Protein AF-A0A2G9YTS6-F1 (afdb_monomer)

Structure (mmCIF, N/CA/C/O backbone):
data_AF-A0A2G9YTS6-F1
#
_entry.id   AF-A0A2G9YTS6-F1
#
loop_
_atom_site.group_PDB
_atom_site.id
_atom_site.type_symbol
_atom_site.label_atom_id
_atom_site.label_alt_id
_atom_site.label_comp_id
_atom_site.label_asym_id
_atom_site.label_entity_id
_atom_site.label_seq_id
_atom_site.pdbx_PDB_ins_code
_atom_site.Cartn_x
_atom_site.Cartn_y
_atom_site.Cartn_z
_atom_site.occupancy
_atom_site.B_iso_or_equiv
_atom_site.auth_seq_id
_atom_site.auth_comp_id
_atom_site.auth_asym_id
_atom_site.auth_atom_id
_atom_site.pdbx_PDB_model_num
ATOM 1 N N . MET A 1 1 ? -44.830 -5.828 40.067 1.00 41.16 1 MET A N 1
ATOM 2 C CA . MET A 1 1 ? -43.635 -5.132 39.542 1.00 41.16 1 MET A CA 1
ATOM 3 C C . MET A 1 1 ? -42.983 -6.050 38.523 1.00 41.16 1 MET A C 1
ATOM 5 O O . MET A 1 1 ? -42.529 -7.117 38.907 1.00 41.16 1 MET A O 1
ATOM 9 N N . CYS A 1 2 ? -43.012 -5.696 37.238 1.00 36.94 2 CYS A N 1
ATOM 10 C CA . CYS A 1 2 ? -42.370 -6.484 36.183 1.00 36.94 2 CYS A CA 1
ATOM 11 C C . CYS A 1 2 ? -40.980 -5.893 35.936 1.00 36.94 2 CYS A C 1
ATOM 13 O O . CYS A 1 2 ? -40.869 -4.733 35.546 1.00 36.94 2 CYS A O 1
ATOM 15 N N . ILE A 1 3 ? -39.929 -6.663 36.215 1.00 47.31 3 ILE A N 1
ATOM 16 C CA . ILE A 1 3 ? -38.549 -6.264 35.929 1.00 47.31 3 ILE A CA 1
ATOM 17 C C . ILE A 1 3 ? -38.301 -6.555 34.449 1.00 47.31 3 ILE A C 1
ATOM 19 O O . ILE A 1 3 ? -38.170 -7.711 34.053 1.00 47.31 3 ILE A O 1
ATOM 23 N N . SER A 1 4 ? -38.264 -5.513 33.622 1.00 43.25 4 SER A N 1
ATOM 24 C CA . SER A 1 4 ? -37.821 -5.639 32.233 1.00 43.25 4 SER A CA 1
ATOM 25 C C . SER A 1 4 ? -36.337 -6.028 32.198 1.00 43.25 4 SER A C 1
ATOM 27 O O . SER A 1 4 ? -35.531 -5.373 32.868 1.00 43.25 4 SER A O 1
ATOM 29 N N . PRO A 1 5 ? -35.926 -7.043 31.417 1.00 51.09 5 PRO A N 1
ATOM 30 C CA . PRO A 1 5 ? -34.516 -7.364 31.270 1.00 51.09 5 PRO A CA 1
ATOM 31 C C . PRO A 1 5 ? -33.816 -6.245 30.488 1.00 51.09 5 PRO A C 1
ATOM 33 O O . PRO A 1 5 ? -34.162 -5.946 29.343 1.00 51.09 5 PRO A O 1
ATOM 36 N N . LYS A 1 6 ? -32.811 -5.615 31.111 1.00 48.03 6 LYS A N 1
ATOM 37 C CA . LYS A 1 6 ? -31.868 -4.726 30.423 1.00 48.03 6 LYS A CA 1
ATOM 38 C C . LYS A 1 6 ? -31.154 -5.535 29.338 1.00 48.03 6 LYS A C 1
ATOM 40 O O . LYS A 1 6 ? -30.371 -6.428 29.652 1.00 48.03 6 LYS A O 1
ATOM 45 N N . LYS A 1 7 ? -31.388 -5.198 28.066 1.00 44.31 7 LYS A N 1
ATOM 46 C CA . LYS A 1 7 ? -30.501 -5.595 26.966 1.00 44.31 7 LYS A CA 1
ATOM 47 C C . LYS A 1 7 ? -29.119 -5.010 27.254 1.00 44.31 7 LYS A C 1
ATOM 49 O O . LYS A 1 7 ? -28.915 -3.808 27.116 1.00 44.31 7 LYS A O 1
ATOM 54 N N . VAL A 1 8 ? -28.183 -5.857 27.671 1.00 44.09 8 VAL A N 1
ATOM 55 C CA . VAL A 1 8 ? -26.759 -5.523 27.703 1.00 44.09 8 VAL A CA 1
ATOM 56 C C . VAL A 1 8 ? -26.307 -5.443 26.246 1.00 44.09 8 VAL A C 1
ATOM 58 O O . VAL A 1 8 ? -26.010 -6.457 25.619 1.00 44.09 8 VAL A O 1
ATOM 61 N N . GLN A 1 9 ? -26.341 -4.244 25.663 1.00 44.16 9 GLN A N 1
ATOM 62 C CA . GLN A 1 9 ? -25.655 -3.989 24.402 1.00 44.16 9 GLN A CA 1
ATOM 63 C C . GLN A 1 9 ? -24.157 -4.050 24.689 1.00 44.16 9 GLN A C 1
ATOM 65 O O . GLN A 1 9 ? -23.572 -3.117 25.229 1.00 44.16 9 GLN A O 1
ATOM 70 N N . ASN A 1 10 ? -23.545 -5.183 24.358 1.00 46.09 10 ASN A N 1
ATOM 71 C CA . ASN A 1 10 ? -22.100 -5.318 24.311 1.00 46.09 10 ASN A CA 1
ATOM 72 C C . ASN A 1 10 ? -21.597 -4.564 23.067 1.00 46.09 10 ASN A C 1
ATOM 74 O O . ASN A 1 10 ? -21.363 -5.155 22.014 1.00 46.09 10 ASN A O 1
ATOM 78 N N . THR A 1 11 ? -21.527 -3.234 23.142 1.00 56.59 11 THR A N 1
ATOM 79 C CA . THR A 1 11 ? -20.806 -2.415 22.161 1.00 56.59 11 THR A CA 1
ATOM 80 C C . THR A 1 11 ? -19.321 -2.631 22.389 1.00 56.59 11 THR A C 1
ATOM 82 O O . THR A 1 11 ? -18.671 -1.888 23.121 1.00 56.59 11 THR A O 1
ATOM 85 N N . GLN A 1 12 ? -18.794 -3.695 21.791 1.00 64.31 12 GLN A N 1
ATOM 86 C CA . GLN A 1 12 ? -17.358 -3.897 21.674 1.00 64.31 12 GLN A CA 1
ATOM 87 C C . GLN A 1 12 ? -16.786 -2.666 20.956 1.00 64.31 12 GLN A C 1
ATOM 89 O O . GLN A 1 12 ? -17.218 -2.341 19.846 1.00 64.31 12 GLN A O 1
ATOM 94 N N . ALA A 1 13 ? -15.914 -1.922 21.638 1.00 83.62 13 ALA A N 1
ATOM 95 C CA . ALA A 1 13 ? -15.383 -0.665 21.128 1.00 83.62 13 ALA A CA 1
ATOM 96 C C . ALA A 1 13 ? -14.610 -0.916 19.826 1.00 83.62 13 ALA A C 1
ATOM 98 O O . ALA A 1 13 ? -13.753 -1.797 19.773 1.00 83.62 13 ALA A O 1
ATOM 99 N N . GLN A 1 14 ? -14.933 -0.155 18.782 1.00 92.25 14 GLN A N 1
ATOM 100 C CA . GLN A 1 14 ? -14.189 -0.185 17.527 1.00 92.25 14 GLN A CA 1
ATOM 101 C C . GLN A 1 14 ? -12.819 0.471 17.715 1.00 92.25 14 GLN A C 1
ATOM 103 O O . GLN A 1 14 ? -12.659 1.379 18.535 1.00 92.25 14 GLN A O 1
ATOM 108 N N . ILE A 1 15 ? -11.836 0.045 16.929 1.00 95.00 15 ILE A N 1
ATOM 109 C CA . ILE A 1 15 ? -10.546 0.724 16.868 1.00 95.00 15 ILE A CA 1
ATOM 110 C C . ILE A 1 15 ? -10.714 2.092 16.200 1.00 95.00 15 ILE A C 1
ATOM 112 O O . ILE A 1 15 ? -11.506 2.267 15.270 1.00 95.00 15 ILE A O 1
ATOM 116 N N . THR A 1 16 ? -9.934 3.062 16.661 1.00 96.44 16 THR A N 1
ATOM 117 C CA . THR A 1 16 ? -9.887 4.403 16.075 1.00 96.44 16 THR A CA 1
ATOM 118 C C . THR A 1 16 ? -9.100 4.413 14.766 1.00 96.44 16 THR A C 1
ATOM 120 O O . THR A 1 16 ? -8.263 3.541 14.524 1.00 96.44 16 THR A O 1
ATOM 123 N N . GLU A 1 17 ? -9.287 5.465 13.967 1.00 95.50 17 GLU A N 1
ATOM 124 C CA . GLU A 1 17 ? -8.477 5.737 12.772 1.00 95.50 17 GLU A CA 1
ATOM 125 C C . GLU A 1 17 ? -6.974 5.719 13.090 1.00 95.50 17 GLU A C 1
ATOM 127 O O . GLU A 1 17 ? -6.193 5.013 12.457 1.00 95.50 17 GLU A O 1
ATOM 132 N N . SER A 1 18 ? -6.571 6.419 14.155 1.00 97.62 18 SER A N 1
ATOM 133 C CA . SER A 1 18 ? -5.177 6.478 14.606 1.00 97.62 18 SER A CA 1
ATOM 134 C C . SER A 1 18 ? -4.605 5.103 14.955 1.00 97.62 18 SER A C 1
ATOM 136 O O . SER A 1 18 ? -3.434 4.830 14.685 1.00 97.62 18 SER A O 1
ATOM 138 N N . LYS A 1 19 ? -5.424 4.209 15.524 1.00 97.62 19 LYS A N 1
ATOM 139 C CA . LYS A 1 19 ? -5.014 2.838 15.830 1.00 97.62 19 LYS A CA 1
ATOM 140 C C . LYS A 1 19 ? -4.865 2.007 14.556 1.00 97.62 19 LYS A C 1
ATOM 142 O O . LYS A 1 19 ? -3.881 1.277 14.455 1.00 97.62 19 LYS A O 1
ATOM 147 N N . ALA A 1 20 ? -5.776 2.146 13.593 1.00 96.19 20 ALA A N 1
ATOM 148 C CA . ALA A 1 20 ? -5.674 1.490 12.289 1.00 96.19 20 ALA A CA 1
ATOM 149 C C . ALA A 1 20 ? -4.413 1.939 11.529 1.00 96.19 20 ALA A C 1
ATOM 151 O O . ALA A 1 20 ? -3.640 1.103 11.066 1.00 96.19 20 ALA A O 1
ATOM 152 N N . ILE A 1 21 ? -4.131 3.246 11.501 1.00 97.75 21 ILE A N 1
ATOM 153 C CA . ILE A 1 21 ? -2.906 3.808 10.912 1.00 97.75 21 ILE A CA 1
ATOM 154 C C . ILE A 1 21 ? -1.657 3.241 11.600 1.00 97.75 21 ILE A C 1
ATOM 156 O O . ILE A 1 21 ? -0.702 2.853 10.930 1.00 97.75 21 ILE A O 1
ATOM 160 N N . ALA A 1 22 ? -1.648 3.157 12.934 1.00 98.12 22 ALA A N 1
ATOM 161 C CA . ALA A 1 22 ? -0.513 2.606 13.670 1.00 98.12 22 ALA A CA 1
ATOM 162 C C . ALA A 1 22 ? -0.266 1.121 13.348 1.00 98.12 22 ALA A C 1
ATOM 164 O O . ALA A 1 22 ? 0.887 0.712 13.210 1.00 98.12 22 ALA A O 1
ATOM 165 N N . ILE A 1 23 ? -1.334 0.327 13.198 1.00 97.62 23 ILE A N 1
ATOM 166 C CA . ILE A 1 23 ? -1.252 -1.075 12.763 1.00 97.62 23 ILE A CA 1
ATOM 167 C C . ILE A 1 23 ? -0.674 -1.149 11.345 1.00 97.62 23 ILE A C 1
ATOM 169 O O . ILE A 1 23 ? 0.297 -1.872 11.127 1.00 97.62 23 ILE A O 1
ATOM 173 N N . ALA A 1 24 ? -1.196 -0.351 10.408 1.00 96.25 24 ALA A N 1
ATOM 174 C CA . ALA A 1 24 ? -0.710 -0.305 9.030 1.00 96.25 24 ALA A CA 1
ATOM 175 C C . ALA A 1 24 ? 0.780 0.062 8.956 1.00 96.25 24 ALA A C 1
ATOM 177 O O . ALA A 1 24 ? 1.569 -0.651 8.337 1.00 96.25 24 ALA A O 1
ATOM 178 N N . LYS A 1 25 ? 1.201 1.112 9.669 1.00 97.25 25 LYS A N 1
ATOM 179 C CA . LYS A 1 25 ? 2.597 1.579 9.715 1.00 97.25 25 LYS A CA 1
ATOM 180 C C . LYS A 1 25 ? 3.571 0.552 10.305 1.00 97.25 25 LYS A C 1
ATOM 182 O O . LYS A 1 25 ? 4.772 0.614 10.042 1.00 97.25 25 LYS A O 1
ATOM 187 N N . ALA A 1 26 ? 3.085 -0.390 11.112 1.00 97.50 26 ALA A N 1
ATOM 188 C CA . ALA A 1 26 ? 3.915 -1.446 11.682 1.00 97.50 26 ALA A CA 1
ATOM 189 C C . ALA A 1 26 ? 4.238 -2.574 10.682 1.00 97.50 26 ALA A C 1
ATOM 191 O O . ALA A 1 26 ? 5.180 -3.334 10.930 1.00 97.50 26 ALA A O 1
ATOM 192 N N . THR A 1 27 ? 3.507 -2.667 9.568 1.00 96.19 27 THR A N 1
ATOM 193 C CA . THR A 1 27 ? 3.686 -3.717 8.554 1.00 96.19 27 THR A CA 1
ATOM 194 C C . THR A 1 27 ? 4.941 -3.527 7.708 1.00 96.19 27 THR A C 1
ATOM 196 O O . THR A 1 27 ? 5.469 -2.421 7.589 1.00 96.19 27 THR A O 1
ATOM 199 N N . GLU A 1 28 ? 5.452 -4.623 7.146 1.00 95.44 28 GLU A N 1
ATOM 200 C CA . GLU A 1 28 ? 6.635 -4.586 6.285 1.00 95.44 28 GLU A CA 1
ATOM 201 C C . GLU A 1 28 ? 6.334 -3.863 4.969 1.00 95.44 28 GLU A C 1
ATOM 203 O O . GLU A 1 28 ? 7.123 -3.029 4.542 1.00 95.44 28 GLU A O 1
ATOM 208 N N . GLU A 1 29 ? 5.163 -4.106 4.379 1.00 92.38 29 GLU A N 1
ATOM 209 C CA . GLU A 1 29 ? 4.740 -3.515 3.110 1.00 92.38 29 GLU A CA 1
ATOM 210 C C . GLU A 1 29 ? 4.761 -1.983 3.171 1.00 92.38 29 GLU A C 1
ATOM 212 O O . GLU A 1 29 ? 5.358 -1.329 2.317 1.00 92.38 29 GLU A O 1
ATOM 217 N N . VAL A 1 30 ? 4.190 -1.402 4.232 1.00 94.94 30 VAL A N 1
ATOM 218 C CA . VAL A 1 30 ? 4.200 0.054 4.434 1.00 94.94 30 VAL A CA 1
ATOM 219 C C . VAL A 1 30 ? 5.608 0.566 4.719 1.00 94.94 30 VAL A C 1
ATOM 221 O O . VAL A 1 30 ? 5.989 1.617 4.211 1.00 94.94 30 VAL A O 1
ATOM 224 N N . LYS A 1 31 ? 6.402 -0.156 5.516 1.00 96.19 31 LYS A N 1
ATOM 225 C CA . LYS A 1 31 ? 7.776 0.259 5.827 1.00 96.19 31 LYS A CA 1
ATOM 226 C C . LYS A 1 31 ? 8.652 0.301 4.580 1.00 96.19 31 LYS A C 1
ATOM 228 O O . LYS A 1 31 ? 9.362 1.283 4.401 1.00 96.19 31 LYS A O 1
ATOM 233 N N . GLU A 1 32 ? 8.609 -0.727 3.736 1.00 94.88 32 GLU A N 1
ATOM 234 C CA . GLU A 1 32 ? 9.380 -0.759 2.489 1.00 94.88 32 GLU A CA 1
ATOM 235 C C . GLU A 1 32 ? 8.878 0.300 1.503 1.00 94.88 32 GLU A C 1
ATOM 237 O O . GLU A 1 32 ? 9.678 1.036 0.929 1.00 94.88 32 GLU A O 1
ATOM 242 N N . PHE A 1 33 ? 7.561 0.474 1.383 1.00 93.62 33 PHE A N 1
ATOM 243 C CA . PHE A 1 33 ? 6.990 1.497 0.512 1.00 93.62 33 PHE A CA 1
ATOM 244 C C . PHE A 1 33 ? 7.386 2.918 0.918 1.00 93.62 33 PHE A C 1
ATOM 246 O O . PHE A 1 33 ? 7.767 3.716 0.067 1.00 93.62 33 PHE A O 1
ATOM 253 N N . LEU A 1 34 ? 7.376 3.233 2.215 1.00 95.19 34 LEU A N 1
ATOM 254 C CA . LEU A 1 34 ? 7.792 4.545 2.718 1.00 95.19 34 LEU A CA 1
ATOM 255 C C . LEU A 1 34 ? 9.301 4.801 2.584 1.00 95.19 34 LEU A C 1
ATOM 257 O O . LEU A 1 34 ? 9.720 5.954 2.640 1.00 95.19 34 LEU A O 1
ATOM 261 N N . LYS A 1 35 ? 10.134 3.769 2.381 1.00 94.81 35 LYS A N 1
ATOM 262 C CA . LYS A 1 35 ? 11.536 3.981 1.979 1.00 94.81 35 LYS A CA 1
ATOM 263 C C . LYS A 1 35 ? 11.632 4.470 0.534 1.00 94.81 35 LYS A C 1
ATOM 265 O O . LYS A 1 35 ? 12.496 5.289 0.240 1.00 94.81 35 LYS A O 1
ATOM 270 N N . LEU A 1 36 ? 10.766 3.965 -0.350 1.00 91.75 36 LEU A N 1
ATOM 271 C CA . LEU A 1 36 ? 10.696 4.375 -1.757 1.00 91.75 36 LEU A CA 1
ATOM 272 C C . LEU A 1 36 ? 10.025 5.747 -1.917 1.0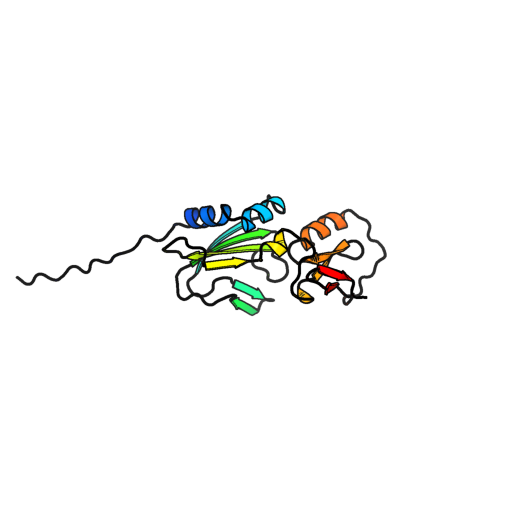0 91.75 36 LEU A C 1
ATOM 274 O O . LEU A 1 36 ? 10.470 6.563 -2.720 1.00 91.75 36 LEU A O 1
ATOM 278 N N . TYR A 1 37 ? 8.983 6.002 -1.123 1.00 92.25 37 TYR A N 1
ATOM 279 C CA . TYR A 1 37 ? 8.165 7.214 -1.144 1.00 92.25 37 TYR A CA 1
ATOM 280 C C . TYR A 1 37 ? 8.052 7.811 0.265 1.00 92.25 37 TYR A C 1
ATOM 282 O O . TYR A 1 37 ? 7.018 7.662 0.923 1.00 92.25 37 TYR A O 1
ATOM 290 N N . PRO A 1 38 ? 9.102 8.487 0.764 1.00 94.12 38 PRO A N 1
ATOM 291 C CA . PRO A 1 38 ? 9.093 9.066 2.110 1.00 94.12 38 PRO A CA 1
ATOM 292 C C . PRO A 1 38 ? 8.069 10.197 2.278 1.00 94.12 38 PRO A C 1
ATOM 294 O O . PRO A 1 38 ? 7.686 10.520 3.399 1.00 94.12 38 PRO A O 1
ATOM 297 N N . ASP A 1 39 ? 7.617 10.781 1.170 1.00 91.50 39 ASP A N 1
ATOM 298 C CA . ASP A 1 39 ? 6.617 11.841 1.087 1.00 91.50 39 ASP A CA 1
ATOM 299 C C . ASP A 1 39 ? 5.282 11.332 0.504 1.00 91.50 39 ASP A C 1
ATOM 301 O O . ASP A 1 39 ? 4.566 12.072 -0.174 1.00 91.50 39 ASP A O 1
ATOM 305 N N . ALA A 1 40 ? 4.973 10.048 0.717 1.00 91.56 40 ALA A N 1
ATOM 306 C CA . ALA A 1 40 ? 3.671 9.480 0.392 1.00 91.56 40 ALA A CA 1
ATOM 307 C C . ALA A 1 40 ? 2.564 10.098 1.259 1.00 91.56 40 ALA A C 1
ATOM 309 O O . ALA A 1 40 ? 2.707 10.247 2.476 1.00 91.56 40 ALA A O 1
ATOM 310 N N . ASP A 1 41 ? 1.431 10.380 0.628 1.00 91.06 41 ASP A N 1
ATOM 311 C CA . ASP A 1 41 ? 0.211 10.803 1.296 1.00 91.06 41 ASP A CA 1
ATOM 312 C C . ASP A 1 41 ? -0.441 9.619 2.021 1.00 91.06 41 ASP A C 1
ATOM 314 O O . ASP A 1 41 ? -0.305 8.458 1.619 1.00 91.06 41 ASP A O 1
ATOM 318 N N . LEU A 1 42 ? -1.174 9.918 3.094 1.00 92.56 42 LEU A N 1
ATOM 319 C CA . LEU A 1 42 ? -1.898 8.945 3.905 1.00 92.56 42 LEU A CA 1
ATOM 320 C C . LEU A 1 42 ? -3.393 9.248 3.864 1.00 92.56 42 LEU A C 1
ATOM 322 O O . LEU A 1 42 ? -3.820 10.341 4.225 1.00 92.56 42 LEU A O 1
ATOM 326 N N . THR A 1 43 ? -4.183 8.237 3.520 1.00 89.62 43 THR A N 1
ATOM 327 C CA . THR A 1 43 ? -5.642 8.266 3.629 1.00 89.62 43 THR A CA 1
ATOM 328 C C . THR A 1 43 ? -6.116 7.086 4.475 1.00 89.62 43 THR A C 1
ATOM 330 O O . THR A 1 43 ? -5.659 5.959 4.277 1.00 89.62 43 THR A O 1
ATOM 333 N N . ALA A 1 44 ? -7.051 7.320 5.398 1.00 90.56 44 ALA A N 1
ATOM 334 C CA . ALA A 1 44 ? -7.710 6.272 6.171 1.00 90.56 44 ALA A CA 1
ATOM 335 C C . ALA A 1 44 ? -9.223 6.519 6.236 1.00 90.56 44 ALA A C 1
ATOM 337 O O . ALA A 1 44 ? -9.661 7.637 6.491 1.00 90.56 44 ALA A O 1
ATOM 338 N N . PHE A 1 45 ? -10.033 5.489 5.993 1.00 87.75 45 PHE A N 1
ATOM 339 C CA . PHE A 1 45 ? -11.496 5.583 6.068 1.00 87.75 45 PHE A CA 1
ATOM 340 C C . PHE A 1 45 ? -12.121 4.229 6.406 1.00 87.75 45 PHE A C 1
ATOM 342 O O . PHE A 1 45 ? -11.502 3.184 6.209 1.00 87.75 45 PHE A O 1
ATOM 349 N N . GLN A 1 46 ? -13.354 4.237 6.909 1.00 87.62 46 GLN A N 1
ATOM 350 C CA . GLN A 1 46 ? -14.117 3.014 7.148 1.00 87.62 46 GLN A CA 1
ATOM 351 C C . GLN A 1 46 ? -15.033 2.692 5.971 1.00 87.62 46 GLN A C 1
ATOM 353 O O . GLN A 1 46 ? -15.651 3.576 5.381 1.00 87.62 46 GLN A O 1
ATOM 358 N N . THR A 1 47 ? -15.173 1.408 5.677 1.00 83.75 47 THR A N 1
ATOM 359 C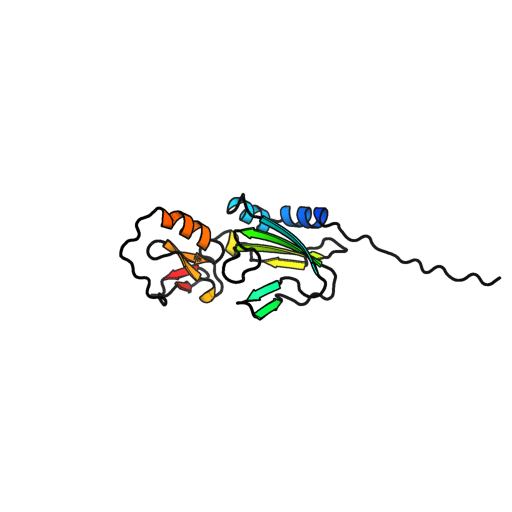 CA . THR A 1 47 ? -16.134 0.875 4.712 1.00 83.75 47 THR A CA 1
ATOM 360 C C . THR A 1 47 ? -16.644 -0.471 5.204 1.00 83.75 47 THR A C 1
ATOM 362 O O . THR A 1 47 ? -15.974 -1.156 5.972 1.00 83.75 47 THR A O 1
ATOM 365 N N . GLY A 1 48 ? -17.860 -0.830 4.810 1.00 78.31 48 GLY A N 1
ATOM 366 C CA . GLY A 1 48 ? -18.459 -2.123 5.136 1.00 78.31 48 GLY A CA 1
ATOM 367 C C . GLY A 1 48 ? -18.834 -2.931 3.906 1.00 78.31 48 GLY A C 1
ATOM 368 O O . GLY A 1 48 ? -19.684 -3.800 4.038 1.00 78.31 48 GLY A O 1
ATOM 369 N N . TRP A 1 49 ? -18.313 -2.564 2.728 1.00 72.50 49 TRP A N 1
ATOM 370 C CA . TRP A 1 49 ? -18.745 -3.129 1.446 1.00 72.50 49 TRP A CA 1
ATOM 371 C C . TRP A 1 49 ? -17.583 -3.754 0.667 1.00 72.50 49 TRP A C 1
ATOM 373 O O . TRP A 1 49 ? -17.725 -4.863 0.166 1.00 72.50 49 TRP A O 1
ATOM 383 N N . CYS A 1 50 ? -16.420 -3.095 0.593 1.00 67.50 50 CYS A N 1
ATOM 384 C CA . CYS A 1 50 ? -15.267 -3.606 -0.156 1.00 67.50 50 CYS A CA 1
ATOM 385 C C . CYS A 1 50 ? -13.940 -3.292 0.529 1.00 67.50 50 CYS A C 1
ATOM 387 O O . CYS A 1 50 ? -13.766 -2.204 1.072 1.00 67.50 50 CYS A O 1
ATOM 389 N N . ASP A 1 51 ? -12.999 -4.228 0.459 1.00 57.28 51 ASP A N 1
ATOM 390 C CA . ASP A 1 51 ? -11.687 -4.150 1.114 1.00 57.28 51 ASP A CA 1
ATOM 391 C C . ASP A 1 51 ? -10.745 -3.149 0.469 1.00 57.28 51 ASP A C 1
ATOM 393 O O . ASP A 1 51 ? -9.928 -2.516 1.135 1.00 57.28 51 ASP A O 1
ATOM 397 N N . MET A 1 52 ? -10.892 -2.985 -0.836 1.00 61.31 52 MET A N 1
ATOM 398 C CA . MET A 1 52 ? -10.093 -2.115 -1.660 1.00 61.31 52 MET A CA 1
ATOM 399 C C . MET A 1 52 ? -10.941 -1.652 -2.828 1.00 61.31 52 MET A C 1
ATOM 401 O O . MET A 1 52 ? -11.378 -2.447 -3.658 1.00 61.31 52 MET A O 1
ATOM 405 N N . MET A 1 53 ? -11.150 -0.343 -2.905 1.00 57.62 53 MET A N 1
ATOM 406 C CA . MET A 1 53 ? -11.799 0.291 -4.042 1.00 57.62 53 MET A CA 1
ATOM 407 C C . MET A 1 53 ? -10.727 0.753 -5.037 1.00 57.62 53 MET A C 1
ATOM 409 O O . MET A 1 53 ? -9.817 1.512 -4.687 1.00 57.62 53 MET A O 1
ATOM 413 N N . TRP A 1 54 ? -10.831 0.290 -6.284 1.00 54.38 54 TRP A N 1
ATOM 414 C CA . TRP A 1 54 ? -10.042 0.771 -7.422 1.00 54.38 54 TRP A CA 1
ATOM 415 C C . TRP A 1 54 ? -10.978 1.423 -8.431 1.00 54.38 54 TRP A C 1
ATOM 417 O O . TRP A 1 54 ? -11.819 0.733 -9.000 1.00 54.38 54 TRP A O 1
ATOM 427 N N . GLN A 1 55 ? -10.856 2.726 -8.679 1.00 40.12 55 GLN A N 1
ATOM 428 C CA . GLN A 1 55 ? -11.731 3.415 -9.630 1.00 40.12 55 GLN A CA 1
ATOM 429 C C . GLN A 1 55 ? -11.195 3.291 -11.061 1.00 40.12 55 GLN A C 1
ATOM 431 O O . GLN A 1 55 ? -10.504 4.182 -11.517 1.00 40.12 55 GLN A O 1
ATOM 436 N N . VAL A 1 56 ? -11.492 2.238 -11.822 1.00 39.38 56 VAL A N 1
ATOM 437 C CA . VAL A 1 56 ? -11.007 2.112 -13.212 1.00 39.38 56 VAL A CA 1
ATOM 438 C C . VAL A 1 56 ? -11.739 3.093 -14.145 1.00 39.38 56 VAL A C 1
ATOM 440 O O . VAL A 1 56 ? -12.959 3.023 -14.291 1.00 39.38 56 VAL A O 1
ATOM 443 N N . ARG A 1 57 ? -10.976 4.010 -14.767 1.00 35.16 57 ARG A N 1
ATOM 444 C CA . ARG A 1 57 ? -11.363 4.991 -15.801 1.00 35.16 57 ARG A CA 1
ATOM 445 C C . ARG A 1 57 ? -12.807 5.493 -15.680 1.00 35.16 57 ARG A C 1
ATOM 447 O O . ARG A 1 57 ? -13.641 5.218 -16.534 1.00 35.16 57 ARG A O 1
ATOM 454 N N . GLY A 1 58 ? -13.074 6.244 -14.613 1.00 36.00 58 GLY A N 1
ATOM 455 C CA . GLY A 1 58 ? -14.263 7.091 -14.479 1.00 36.00 58 GLY A CA 1
ATOM 456 C C . GLY A 1 58 ? -15.610 6.385 -14.310 1.00 36.00 58 GLY A C 1
ATOM 457 O O . GLY A 1 58 ? -16.601 7.087 -14.141 1.00 36.00 58 GLY A O 1
ATOM 458 N N . VAL A 1 59 ? -15.686 5.047 -14.345 1.00 37.03 59 VAL A N 1
ATOM 459 C CA . VAL A 1 59 ? -16.997 4.367 -14.398 1.00 37.03 59 VAL A CA 1
ATOM 460 C C . VAL A 1 59 ? -17.113 3.131 -13.491 1.00 37.03 59 VAL A C 1
ATOM 462 O O . VAL A 1 59 ? -18.229 2.798 -13.106 1.00 37.03 59 VAL A O 1
ATOM 465 N N . TYR A 1 60 ? -16.021 2.487 -13.050 1.00 40.69 60 TYR A N 1
ATOM 466 C CA . TYR A 1 60 ? -16.137 1.262 -12.235 1.00 40.69 60 TYR A CA 1
ATOM 467 C C . TYR A 1 60 ? -15.232 1.242 -11.005 1.00 40.69 60 TYR A C 1
ATOM 469 O O . TYR A 1 60 ? -14.016 1.350 -11.125 1.00 40.69 60 TYR A O 1
ATOM 477 N N . VAL A 1 61 ? -15.822 1.021 -9.827 1.00 51.44 61 VAL A N 1
ATOM 478 C CA . VAL A 1 61 ? -15.087 0.593 -8.633 1.00 51.44 61 VAL A CA 1
ATOM 479 C C . VAL A 1 61 ? -14.928 -0.923 -8.711 1.00 51.44 61 VAL A C 1
ATOM 481 O O . VAL A 1 61 ? -15.910 -1.648 -8.582 1.00 51.44 61 VAL A O 1
ATOM 484 N N . LYS A 1 62 ? -13.707 -1.417 -8.933 1.00 53.91 62 LYS A N 1
ATOM 485 C CA . LYS A 1 62 ? -13.408 -2.833 -8.696 1.00 53.91 62 LYS A CA 1
ATOM 486 C C . LYS A 1 62 ? -13.155 -3.025 -7.209 1.00 53.91 62 LYS A C 1
ATOM 488 O O . LYS A 1 62 ? -12.261 -2.385 -6.655 1.00 53.91 62 LYS A O 1
ATOM 493 N N . CYS A 1 63 ? -13.947 -3.898 -6.603 1.00 60.25 63 CYS A N 1
ATOM 494 C CA . CYS A 1 63 ? -13.687 -4.420 -5.274 1.00 60.25 63 CYS A CA 1
ATOM 495 C C . CYS A 1 63 ? -12.680 -5.561 -5.392 1.00 60.25 63 CYS A C 1
ATOM 497 O O . CYS A 1 63 ? -12.873 -6.452 -6.219 1.00 60.25 63 CYS A O 1
ATOM 499 N N . GLY A 1 64 ? -11.597 -5.510 -4.612 1.00 60.53 64 GLY A N 1
ATOM 500 C CA . GLY A 1 64 ? -10.680 -6.648 -4.496 1.00 60.53 64 GLY A CA 1
ATOM 501 C C . GLY A 1 64 ? -11.402 -7.858 -3.902 1.00 60.53 64 GLY A C 1
ATOM 502 O O . GLY A 1 64 ? -11.356 -8.954 -4.454 1.00 60.53 64 GLY A O 1
ATOM 503 N N . GLN A 1 65 ? -12.153 -7.606 -2.834 1.00 63.62 65 GLN A N 1
ATOM 504 C CA . GLN A 1 65 ? -12.981 -8.544 -2.102 1.00 63.62 65 GLN A CA 1
ATOM 505 C C . GLN A 1 65 ? -14.176 -7.797 -1.489 1.00 63.62 65 GLN A C 1
ATOM 507 O O . GLN A 1 65 ? -14.042 -6.679 -0.979 1.00 63.62 65 GLN A O 1
ATOM 512 N N . GLU A 1 66 ? -15.358 -8.413 -1.527 1.00 67.75 66 GLU A N 1
ATOM 513 C CA . GLU A 1 66 ? -16.494 -7.941 -0.733 1.00 67.75 66 GLU A CA 1
ATOM 514 C C . GLU A 1 66 ? -16.200 -8.169 0.750 1.00 67.75 66 GLU A C 1
ATOM 516 O O . GLU A 1 66 ? -15.789 -9.262 1.149 1.00 67.75 66 GLU A O 1
ATOM 521 N N . ILE A 1 67 ? -16.413 -7.140 1.570 1.00 68.75 67 ILE A N 1
ATOM 522 C CA . ILE A 1 67 ? -16.335 -7.275 3.023 1.00 68.75 67 ILE A CA 1
ATOM 523 C C . ILE A 1 67 ? -17.745 -7.193 3.584 1.00 68.75 67 ILE A C 1
ATOM 525 O O . ILE A 1 67 ? -18.480 -6.256 3.305 1.00 68.75 67 ILE A O 1
ATOM 529 N N . ASP A 1 68 ? -18.090 -8.159 4.424 1.00 76.38 68 ASP A N 1
ATOM 530 C CA . ASP A 1 68 ? -19.332 -8.240 5.193 1.00 76.38 68 ASP A CA 1
ATOM 531 C C . ASP A 1 68 ? -19.232 -7.569 6.581 1.00 76.38 68 ASP A C 1
ATOM 533 O O . ASP A 1 68 ? -20.158 -7.619 7.396 1.00 76.38 68 ASP A O 1
ATOM 537 N N . LYS A 1 69 ? -18.089 -6.947 6.875 1.00 80.56 69 LYS A N 1
ATOM 538 C CA . LYS A 1 69 ? -17.707 -6.387 8.172 1.00 80.56 69 LYS A CA 1
ATOM 539 C C . LYS A 1 69 ? -17.223 -4.958 7.996 1.00 80.56 69 LYS A C 1
ATOM 541 O O . LYS A 1 69 ? -16.731 -4.566 6.946 1.00 80.56 69 LYS A O 1
ATOM 546 N N . LEU A 1 70 ? -17.367 -4.168 9.055 1.00 86.75 70 LEU A N 1
ATOM 547 C CA . LEU A 1 70 ? -16.817 -2.821 9.075 1.00 86.75 70 LEU A CA 1
ATOM 548 C C . LEU A 1 70 ? -15.289 -2.907 9.141 1.00 86.75 70 LEU A C 1
ATOM 550 O O . LEU A 1 70 ? -14.740 -3.499 10.071 1.00 86.75 70 LEU A O 1
ATOM 554 N N . THR A 1 71 ? -14.622 -2.276 8.186 1.00 87.31 71 THR A N 1
ATOM 555 C CA . THR A 1 71 ? -13.178 -2.356 7.986 1.00 87.31 71 THR A CA 1
ATOM 556 C C . THR A 1 71 ? -12.607 -0.966 7.773 1.00 87.31 71 THR A C 1
ATOM 558 O O . THR A 1 71 ? -13.166 -0.146 7.048 1.00 87.31 71 THR A O 1
ATOM 561 N N . TRP A 1 72 ? -11.474 -0.705 8.410 1.00 90.62 72 TRP A N 1
ATOM 562 C CA . TRP A 1 72 ? -10.608 0.417 8.097 1.00 90.62 72 TRP A CA 1
ATOM 563 C C . TRP A 1 72 ? -9.769 0.092 6.867 1.00 90.62 72 TRP A C 1
ATOM 565 O O . TRP A 1 72 ? -9.039 -0.895 6.857 1.00 90.62 72 TRP A O 1
ATOM 575 N N . VAL A 1 73 ? -9.835 0.950 5.858 1.00 87.62 73 VAL A N 1
ATOM 576 C CA . VAL A 1 73 ? -8.907 0.953 4.730 1.00 87.62 73 VAL A CA 1
ATOM 577 C C . VAL A 1 73 ? -7.867 2.022 5.002 1.00 87.62 73 VAL A C 1
ATOM 579 O O . VAL A 1 73 ? -8.212 3.194 5.143 1.00 87.62 73 VAL A O 1
ATOM 582 N N . VAL A 1 74 ? -6.600 1.621 5.084 1.00 90.56 74 VAL A N 1
ATOM 583 C CA . VAL A 1 74 ? -5.461 2.532 5.242 1.00 90.56 74 VAL A CA 1
ATOM 584 C C . VAL A 1 74 ? -4.611 2.464 3.984 1.00 90.56 74 VAL A C 1
ATOM 586 O O . VAL A 1 74 ? -4.140 1.391 3.615 1.00 90.56 74 VAL A O 1
ATOM 589 N N . SER A 1 75 ? -4.418 3.605 3.328 1.00 89.62 75 SER A N 1
ATOM 590 C CA . SER A 1 75 ? -3.687 3.723 2.069 1.00 89.62 75 SER A CA 1
ATOM 591 C C . SER A 1 75 ? -2.552 4.728 2.201 1.00 89.62 75 SER A C 1
ATOM 593 O O . SER A 1 75 ? -2.795 5.893 2.509 1.00 89.62 75 SER A O 1
ATOM 595 N N . TYR A 1 76 ? -1.337 4.291 1.888 1.00 91.25 76 TYR A N 1
ATOM 596 C CA . TYR A 1 76 ? -0.191 5.161 1.630 1.00 91.25 76 TYR A CA 1
ATOM 597 C C . TYR A 1 76 ? -0.006 5.259 0.124 1.00 91.25 76 TYR A C 1
ATOM 599 O O . TYR A 1 76 ? 0.054 4.219 -0.529 1.00 91.25 76 TYR A O 1
ATOM 607 N N . HIS A 1 77 ? 0.044 6.460 -0.446 1.00 87.12 77 HIS A N 1
ATOM 608 C CA . HIS A 1 77 ? 0.072 6.620 -1.900 1.00 87.12 77 HIS A CA 1
ATOM 609 C C . HIS A 1 77 ? 0.905 7.808 -2.374 1.00 87.12 77 HIS A C 1
ATOM 611 O O . HIS A 1 77 ? 1.096 8.785 -1.659 1.00 87.12 77 HIS A O 1
ATOM 617 N N 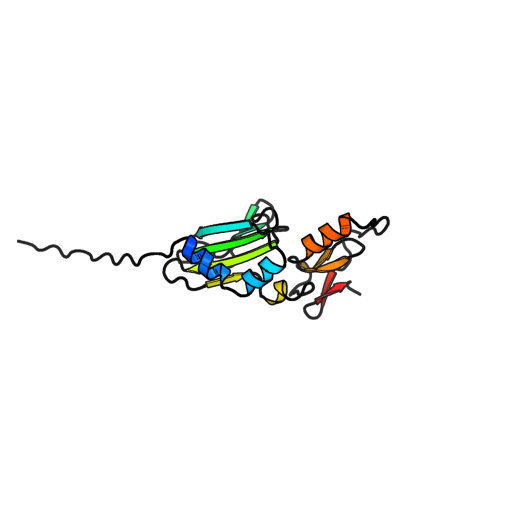. LYS A 1 78 ? 1.368 7.737 -3.624 1.00 83.62 78 LYS A N 1
ATOM 618 C CA . LYS A 1 78 ? 2.000 8.850 -4.332 1.00 83.62 78 LYS A CA 1
ATOM 619 C C . LYS A 1 78 ? 1.170 9.236 -5.557 1.00 83.62 78 LYS A C 1
ATOM 621 O O . LYS A 1 78 ? 0.780 8.368 -6.337 1.00 83.62 78 LYS A O 1
ATOM 626 N N . GLY A 1 79 ? 0.923 10.537 -5.731 1.00 72.81 79 GLY A N 1
ATOM 627 C CA . GLY A 1 79 ? 0.027 11.062 -6.769 1.00 72.81 79 GLY A CA 1
ATOM 628 C C . GLY A 1 79 ? -1.443 11.009 -6.343 1.00 72.81 79 GLY A C 1
ATOM 629 O O . GLY A 1 79 ? -1.744 10.804 -5.166 1.00 72.81 79 GLY A O 1
ATOM 630 N N . GLU A 1 80 ? -2.371 11.195 -7.287 1.00 59.19 80 GLU A N 1
ATOM 631 C CA . GLU A 1 80 ? -3.809 11.121 -6.998 1.00 59.19 80 GLU A CA 1
ATOM 632 C C . GLU A 1 80 ? -4.198 9.696 -6.576 1.00 59.19 80 GLU A C 1
ATOM 634 O O . GLU A 1 80 ? -4.502 8.857 -7.419 1.00 59.19 80 GLU A O 1
ATOM 639 N N . GLY A 1 81 ? -4.201 9.432 -5.263 1.00 48.72 81 GLY A N 1
ATOM 640 C CA . GLY A 1 81 ? -4.347 8.110 -4.629 1.00 48.72 81 GLY A CA 1
ATOM 641 C C . GLY A 1 81 ? -5.590 7.295 -5.002 1.00 48.72 81 GLY A C 1
ATOM 642 O O . GLY A 1 81 ? -5.676 6.110 -4.676 1.00 48.72 81 GLY A O 1
ATOM 643 N N . TRP A 1 82 ? -6.539 7.917 -5.701 1.00 50.62 82 TRP A N 1
ATOM 644 C CA . TRP A 1 82 ? -7.809 7.332 -6.124 1.00 50.62 82 TRP A CA 1
ATOM 645 C C . TRP A 1 82 ? -7.861 6.974 -7.613 1.00 50.62 82 TRP A C 1
ATOM 647 O O . TRP A 1 82 ? -8.774 6.256 -8.024 1.00 50.62 82 TRP A O 1
ATOM 657 N N . GLN A 1 83 ? -6.885 7.402 -8.424 1.00 47.25 83 GLN A N 1
ATOM 658 C CA . GLN A 1 83 ? -6.853 7.050 -9.839 1.00 47.25 83 GLN A CA 1
ATOM 659 C C . GLN A 1 83 ? -6.222 5.660 -10.076 1.00 47.25 83 GLN A C 1
ATOM 661 O O . GLN A 1 83 ? -5.140 5.353 -9.581 1.00 47.25 83 GLN A O 1
ATOM 666 N N . PRO A 1 84 ? -6.852 4.821 -10.909 1.00 44.25 84 PRO A N 1
ATOM 667 C CA . PRO A 1 84 ? -6.602 3.378 -11.035 1.00 44.25 84 PRO A CA 1
ATOM 668 C C . PRO A 1 84 ? -5.299 3.025 -11.742 1.00 44.25 84 PRO A C 1
ATOM 670 O O . PRO A 1 84 ? -4.829 1.902 -11.628 1.00 44.25 84 PRO A O 1
ATOM 673 N N . THR A 1 85 ? -4.769 3.943 -12.546 1.00 42.22 85 THR A N 1
ATOM 674 C CA . THR A 1 85 ? -3.661 3.664 -13.462 1.00 42.22 85 THR A CA 1
ATOM 675 C C . THR A 1 85 ? -2.362 4.324 -13.028 1.00 42.22 85 THR A C 1
ATOM 677 O O . THR A 1 85 ? -1.327 4.001 -13.593 1.00 42.22 85 THR A O 1
ATOM 680 N N . ASN A 1 86 ? -2.404 5.236 -12.048 1.00 44.03 86 ASN A N 1
ATOM 681 C CA . ASN A 1 86 ? -1.251 6.062 -11.675 1.00 44.03 86 ASN A CA 1
ATOM 682 C C . ASN A 1 86 ? -1.024 6.189 -10.159 1.00 44.03 86 ASN A C 1
ATOM 684 O O . ASN A 1 86 ? 0.036 6.670 -9.763 1.00 44.03 86 ASN A O 1
ATOM 688 N N . ALA A 1 87 ? -1.980 5.786 -9.312 1.00 57.62 87 ALA A N 1
ATOM 689 C CA . ALA A 1 87 ? -1.790 5.799 -7.866 1.00 57.62 87 ALA A CA 1
ATOM 690 C C . ALA A 1 87 ? -0.906 4.624 -7.444 1.00 57.62 87 ALA A C 1
ATOM 692 O O . ALA A 1 87 ? -1.382 3.511 -7.214 1.00 57.62 87 ALA A O 1
ATOM 693 N N . VAL A 1 88 ? 0.391 4.884 -7.330 1.00 75.38 88 VAL A N 1
ATOM 694 C CA . VAL A 1 88 ? 1.313 3.976 -6.655 1.00 75.38 88 VAL A CA 1
ATOM 695 C C . VAL A 1 88 ? 0.956 3.986 -5.179 1.00 75.38 88 VAL A C 1
ATOM 697 O O . VAL A 1 88 ? 1.066 5.026 -4.530 1.00 75.38 88 VAL A O 1
ATOM 700 N N . ALA A 1 89 ? 0.449 2.862 -4.672 1.00 83.25 89 ALA A N 1
ATOM 701 C CA . ALA A 1 89 ? -0.108 2.793 -3.330 1.00 83.25 89 ALA A CA 1
ATOM 702 C C . ALA A 1 89 ? 0.094 1.431 -2.662 1.00 83.25 89 ALA A C 1
ATOM 704 O O . ALA A 1 89 ? -0.046 0.390 -3.305 1.00 83.25 89 ALA A O 1
ATOM 705 N N . VAL A 1 90 ? 0.314 1.463 -1.347 1.00 88.75 90 VAL A N 1
ATOM 706 C CA . VAL A 1 90 ? 0.122 0.324 -0.442 1.00 88.75 90 VAL A CA 1
ATOM 707 C C . VAL A 1 90 ? -1.179 0.522 0.321 1.00 88.75 90 VAL A C 1
ATOM 709 O O . VAL A 1 90 ? -1.395 1.575 0.923 1.00 88.75 90 VAL A O 1
ATOM 712 N N . LYS A 1 91 ? -2.032 -0.501 0.320 1.00 87.44 91 LYS A N 1
ATOM 713 C CA . LYS A 1 91 ? -3.347 -0.509 0.961 1.00 87.44 91 LYS A CA 1
ATOM 714 C C . LYS A 1 91 ? -3.460 -1.683 1.923 1.00 87.44 91 LYS A C 1
ATOM 716 O O . LYS A 1 91 ? -3.026 -2.793 1.616 1.00 87.44 91 LYS A O 1
ATOM 721 N N . LEU A 1 92 ? -4.072 -1.434 3.075 1.00 88.00 92 LEU A N 1
ATOM 722 C CA . LEU A 1 92 ? -4.386 -2.452 4.070 1.00 88.00 92 LEU A CA 1
ATOM 723 C C . LEU A 1 92 ? -5.847 -2.348 4.487 1.00 88.00 92 LEU A C 1
ATOM 725 O O . LEU A 1 92 ? -6.315 -1.263 4.832 1.00 88.00 92 LEU A O 1
ATOM 729 N N . GLY A 1 93 ? -6.532 -3.489 4.492 1.00 87.94 93 GLY A N 1
ATOM 730 C CA . GLY A 1 93 ? -7.829 -3.666 5.133 1.00 87.94 93 GLY A CA 1
ATOM 731 C C . GLY A 1 93 ? -7.627 -4.174 6.558 1.00 87.94 93 GLY A C 1
ATOM 732 O O . GLY A 1 93 ? -6.944 -5.175 6.764 1.00 87.94 93 GLY A O 1
ATOM 733 N N . ILE A 1 94 ? -8.184 -3.471 7.540 1.00 89.25 94 ILE A N 1
ATOM 734 C CA . ILE A 1 94 ? -8.048 -3.759 8.970 1.00 89.25 94 ILE A CA 1
ATOM 735 C C . ILE A 1 94 ? -9.443 -3.837 9.596 1.00 89.25 94 ILE A C 1
ATOM 737 O O . ILE A 1 94 ? -10.192 -2.864 9.556 1.00 89.25 94 ILE A O 1
ATOM 741 N N . ASP A 1 95 ? -9.810 -4.971 10.188 1.00 90.06 95 ASP A N 1
ATOM 742 C CA . ASP A 1 95 ? -11.103 -5.151 10.853 1.00 90.06 95 ASP A CA 1
ATOM 743 C C . ASP A 1 95 ? -11.313 -4.069 11.927 1.00 90.06 95 ASP A C 1
ATOM 745 O O . ASP A 1 95 ? -10.479 -3.865 12.816 1.00 90.06 95 ASP A O 1
ATOM 749 N N . ALA A 1 96 ? -12.433 -3.345 11.842 1.00 90.56 96 ALA A N 1
ATOM 750 C CA . ALA A 1 96 ? -12.671 -2.187 12.696 1.00 90.56 96 ALA A CA 1
ATOM 751 C C . ALA A 1 96 ? -12.960 -2.554 14.157 1.00 90.56 96 ALA A C 1
ATOM 753 O O . ALA A 1 96 ? -12.936 -1.674 15.013 1.00 90.56 96 ALA A O 1
ATOM 754 N N . LYS A 1 97 ? -13.238 -3.822 14.471 1.00 92.06 97 LYS A N 1
ATOM 755 C CA . LYS A 1 97 ? -13.463 -4.297 15.841 1.00 92.06 9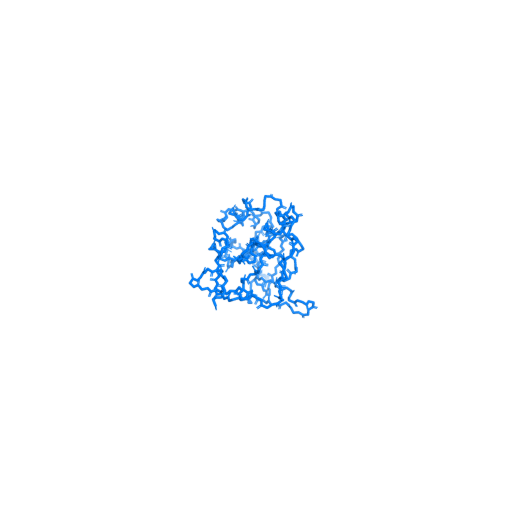7 LYS A CA 1
ATOM 756 C C . LYS A 1 97 ? -12.199 -4.896 16.443 1.00 92.06 97 LYS A C 1
ATOM 758 O O . LYS A 1 97 ? -11.899 -4.621 17.600 1.00 92.06 97 LYS A O 1
ATOM 763 N N . THR A 1 98 ? -11.482 -5.726 15.691 1.00 92.88 98 THR A N 1
ATOM 764 C CA . THR A 1 98 ? -10.361 -6.517 16.218 1.00 92.88 98 THR A CA 1
ATOM 765 C C . THR A 1 98 ? -9.001 -5.878 15.955 1.00 92.88 98 THR A C 1
ATOM 767 O O . THR A 1 98 ? -8.064 -6.116 16.715 1.00 92.88 98 THR A O 1
ATOM 770 N N . GLY A 1 99 ? -8.874 -5.056 14.910 1.00 91.62 99 GLY A N 1
ATOM 771 C CA . GLY A 1 99 ? -7.576 -4.585 14.425 1.00 91.62 99 GLY A CA 1
ATOM 772 C C . GLY A 1 99 ? -6.770 -5.637 13.668 1.00 91.62 99 GLY A C 1
ATOM 773 O O . GLY A 1 99 ? -5.593 -5.415 13.390 1.00 91.62 99 GLY A O 1
ATOM 774 N N . GLU A 1 100 ? -7.378 -6.773 13.334 1.00 91.38 100 GLU A N 1
ATOM 775 C CA . GLU A 1 100 ? -6.766 -7.789 12.485 1.00 91.38 100 GLU A CA 1
ATOM 776 C C . GLU A 1 100 ? -6.680 -7.297 11.037 1.00 91.38 100 GLU A C 1
ATOM 778 O O . GLU A 1 100 ? -7.615 -6.687 10.520 1.00 91.38 100 GLU A O 1
ATOM 783 N N . ILE A 1 101 ? -5.556 -7.558 10.372 1.00 88.19 101 ILE A N 1
ATOM 784 C CA . ILE A 1 101 ? -5.379 -7.219 8.959 1.00 88.19 101 ILE A CA 1
ATOM 785 C C . ILE A 1 101 ? -6.071 -8.297 8.123 1.00 88.19 101 ILE A C 1
ATOM 787 O O . ILE A 1 101 ? -5.641 -9.447 8.135 1.00 88.19 101 ILE A O 1
ATOM 791 N N . SER A 1 102 ? -7.112 -7.921 7.384 1.00 83.69 102 SER A N 1
ATOM 792 C CA . SER A 1 102 ? -7.885 -8.819 6.520 1.00 83.69 102 SER A CA 1
ATOM 793 C C . SER A 1 102 ? -7.431 -8.798 5.061 1.00 83.69 102 SER A C 1
ATOM 795 O O . SER A 1 102 ? -7.650 -9.772 4.348 1.00 83.69 102 SER A O 1
ATOM 797 N N . ALA A 1 103 ? -6.791 -7.713 4.616 1.00 83.81 103 ALA A N 1
ATOM 798 C CA . ALA A 1 103 ? -6.336 -7.557 3.237 1.00 83.81 103 ALA A CA 1
ATOM 799 C C . ALA A 1 103 ? -5.055 -6.723 3.155 1.00 83.81 103 ALA A C 1
ATOM 801 O O . ALA A 1 103 ? -4.838 -5.806 3.954 1.00 83.81 103 ALA A O 1
ATOM 802 N N . LYS A 1 104 ? -4.219 -7.026 2.159 1.00 85.06 104 LYS A N 1
ATOM 803 C CA . LYS A 1 104 ? -2.989 -6.294 1.849 1.00 85.06 104 LYS A CA 1
ATOM 804 C C . LYS A 1 104 ? -2.790 -6.196 0.345 1.00 85.06 104 LYS A C 1
ATOM 806 O O . LYS A 1 104 ? -2.989 -7.178 -0.368 1.00 85.06 104 LYS A O 1
ATOM 811 N N . TYR A 1 105 ? -2.336 -5.038 -0.115 1.00 84.00 105 TYR A N 1
ATOM 812 C CA . TYR A 1 105 ? -1.942 -4.831 -1.501 1.00 84.00 105 TYR A CA 1
ATOM 813 C C . TYR A 1 105 ? -0.855 -3.755 -1.628 1.00 84.00 105 TYR A C 1
ATOM 815 O O . TYR A 1 105 ? -0.921 -2.756 -0.911 1.00 84.00 105 TYR A O 1
ATOM 823 N N . PRO A 1 106 ? 0.069 -3.883 -2.593 1.00 83.81 106 PRO A N 1
ATOM 824 C CA . PRO A 1 106 ? 0.328 -5.095 -3.368 1.00 83.81 106 PRO A CA 1
ATOM 825 C C . PRO A 1 106 ? 1.043 -6.143 -2.507 1.00 83.81 106 PRO A C 1
ATOM 827 O O . PRO A 1 106 ? 1.240 -5.95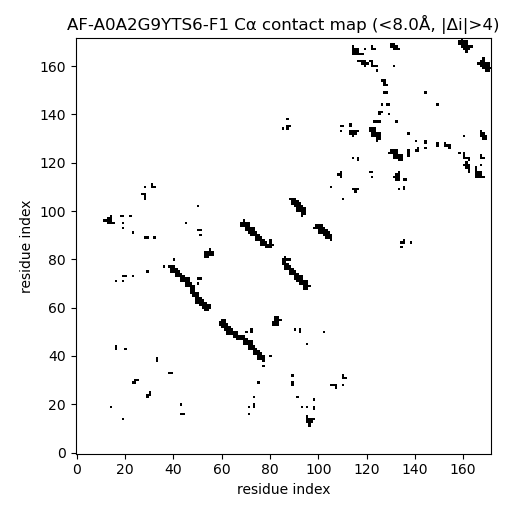3 -1.305 1.00 83.81 106 PRO A O 1
ATOM 830 N N . LYS A 1 107 ? 1.425 -7.269 -3.114 1.00 85.00 107 LYS A N 1
ATOM 831 C CA . LYS A 1 107 ? 2.293 -8.239 -2.441 1.00 85.00 107 LYS A CA 1
ATOM 832 C C . LYS A 1 107 ? 3.673 -7.618 -2.158 1.00 85.00 107 LYS A C 1
ATOM 834 O O . LYS A 1 107 ? 4.117 -6.777 -2.945 1.00 85.00 107 LYS A O 1
ATOM 839 N N . PRO A 1 108 ? 4.373 -8.026 -1.083 1.00 88.31 108 PRO A N 1
ATOM 840 C CA . PRO A 1 108 ? 5.700 -7.503 -0.754 1.00 88.31 108 PRO A CA 1
ATOM 841 C C . PRO A 1 108 ? 6.715 -7.587 -1.905 1.00 88.31 108 PRO A C 1
ATOM 84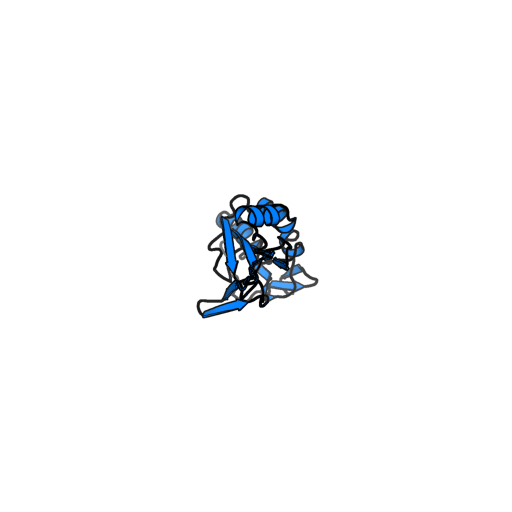3 O O . PRO A 1 108 ? 7.599 -6.741 -2.002 1.00 88.31 108 PRO A O 1
ATOM 846 N N . GLU A 1 109 ? 6.595 -8.583 -2.783 1.00 89.62 109 GLU A N 1
ATOM 847 C CA . GLU A 1 109 ? 7.462 -8.802 -3.941 1.00 89.62 109 GLU A CA 1
ATOM 848 C C . GLU A 1 109 ? 7.454 -7.609 -4.908 1.00 89.62 109 GLU A C 1
ATOM 850 O O . GLU A 1 109 ? 8.530 -7.183 -5.326 1.00 89.62 109 GLU A O 1
ATOM 855 N N . TYR A 1 110 ? 6.286 -7.000 -5.160 1.00 88.06 110 TYR A N 1
ATOM 856 C CA . TYR A 1 110 ? 6.156 -5.778 -5.974 1.00 88.06 110 TYR A CA 1
ATOM 857 C C . TYR A 1 110 ? 6.860 -4.566 -5.354 1.00 88.06 110 TYR A C 1
ATOM 859 O O . TYR A 1 110 ? 7.193 -3.618 -6.047 1.00 88.06 110 TYR A O 1
ATOM 867 N N . ILE A 1 111 ? 7.061 -4.554 -4.034 1.00 91.19 111 ILE A N 1
ATOM 868 C CA . ILE A 1 111 ? 7.685 -3.430 -3.316 1.00 91.19 111 ILE A CA 1
ATOM 869 C C . ILE A 1 111 ? 9.196 -3.648 -3.177 1.00 91.19 111 ILE A C 1
ATOM 871 O O . ILE A 1 111 ? 9.949 -2.701 -2.983 1.00 91.19 111 ILE A O 1
ATOM 875 N N . LYS A 1 112 ? 9.653 -4.903 -3.228 1.00 90.31 112 LYS A N 1
ATOM 876 C CA . LYS A 1 112 ? 11.064 -5.275 -3.045 1.00 90.31 112 LYS A CA 1
ATOM 877 C C . LYS A 1 112 ? 11.814 -5.416 -4.363 1.00 90.31 112 LYS A C 1
ATOM 879 O O . LYS A 1 112 ? 13.036 -5.273 -4.382 1.00 90.31 112 LYS A O 1
ATOM 884 N N . ASN A 1 113 ? 11.112 -5.734 -5.445 1.00 89.94 113 ASN A N 1
ATOM 885 C CA . ASN A 1 113 ? 11.709 -5.977 -6.744 1.00 89.94 113 ASN A CA 1
ATOM 886 C C . ASN A 1 113 ? 11.011 -5.140 -7.815 1.00 89.94 113 ASN A C 1
ATOM 888 O O . ASN A 1 113 ? 9.904 -5.465 -8.212 1.00 89.94 113 ASN A O 1
ATOM 892 N N . LYS A 1 114 ? 11.733 -4.142 -8.339 1.00 88.06 114 LYS A N 1
ATOM 893 C CA . LYS A 1 114 ? 11.256 -3.183 -9.350 1.00 88.06 114 LYS A CA 1
ATOM 894 C C . LYS A 1 114 ? 10.787 -3.769 -10.679 1.00 88.06 114 LYS A C 1
ATOM 896 O O . LYS A 1 114 ? 10.255 -3.040 -11.516 1.00 88.06 114 LYS A O 1
ATOM 901 N N . THR A 1 115 ? 11.128 -5.025 -10.944 1.00 88.69 115 THR A N 1
ATOM 902 C CA . THR A 1 115 ? 10.687 -5.726 -12.145 1.00 88.69 115 THR A CA 1
ATOM 903 C C . THR A 1 115 ? 9.665 -6.800 -11.817 1.00 88.69 115 THR A C 1
ATOM 905 O O . THR A 1 115 ? 9.269 -7.503 -12.730 1.00 88.69 115 THR A O 1
ATOM 908 N N . TYR A 1 116 ? 9.236 -6.990 -10.569 1.00 90.38 116 TYR A N 1
ATOM 909 C CA . TYR A 1 116 ? 8.343 -8.101 -10.262 1.00 90.38 116 TYR A CA 1
ATOM 910 C C . TYR A 1 116 ? 6.982 -7.947 -10.941 1.00 90.38 116 TYR A C 1
ATOM 912 O O . TYR A 1 116 ? 6.381 -6.881 -10.940 1.00 90.38 116 TYR A O 1
ATOM 920 N N . CYS A 1 117 ? 6.473 -9.040 -11.490 1.00 87.56 117 CYS A N 1
ATOM 921 C CA . CYS A 1 117 ? 5.167 -9.074 -12.127 1.00 87.56 117 CYS A CA 1
ATOM 922 C C . CYS A 1 117 ? 4.542 -10.460 -12.007 1.00 87.56 117 CYS A C 1
ATOM 924 O O . CYS A 1 117 ? 5.223 -11.466 -11.782 1.00 87.56 117 CYS A O 1
ATOM 926 N N . GLU A 1 118 ? 3.238 -10.519 -12.210 1.00 86.38 118 GLU A N 1
ATOM 927 C CA . GLU A 1 118 ? 2.457 -11.739 -12.369 1.00 86.38 118 GLU A CA 1
ATOM 928 C C . GLU A 1 118 ? 1.793 -11.810 -13.747 1.00 86.38 118 GLU A C 1
ATOM 930 O O . GLU A 1 118 ? 1.424 -12.897 -14.192 1.00 86.38 118 GLU A O 1
ATOM 935 N N . ASN A 1 119 ? 1.662 -10.679 -14.448 1.00 84.19 119 ASN A N 1
ATOM 936 C CA . ASN A 1 119 ? 1.177 -10.631 -15.824 1.00 84.19 119 ASN A CA 1
ATOM 937 C C . ASN A 1 119 ? 1.756 -9.453 -16.623 1.00 84.19 119 ASN A C 1
ATOM 939 O O . ASN A 1 119 ? 2.256 -8.476 -16.073 1.00 84.19 119 ASN A O 1
ATOM 943 N N . ASP A 1 120 ? 1.658 -9.545 -17.951 1.00 81.44 120 ASP A N 1
ATOM 944 C CA . ASP A 1 120 ? 2.196 -8.544 -18.883 1.00 81.44 120 ASP A CA 1
ATOM 945 C C . ASP A 1 120 ? 1.631 -7.132 -18.647 1.00 81.44 120 ASP A C 1
ATOM 947 O O . ASP A 1 120 ? 2.338 -6.148 -18.837 1.00 81.44 120 ASP A O 1
ATOM 951 N N . GLY A 1 121 ? 0.375 -7.017 -18.199 1.00 74.69 121 GLY A N 1
ATOM 952 C CA . GLY A 1 121 ? -0.299 -5.730 -17.993 1.00 74.69 121 GLY A CA 1
ATOM 953 C C . GLY A 1 121 ? 0.243 -4.903 -16.823 1.00 74.69 121 GLY A C 1
ATOM 954 O O . GLY A 1 121 ? -0.047 -3.711 -16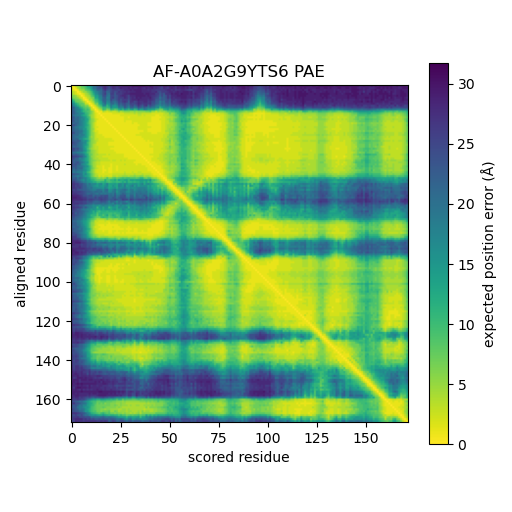.737 1.00 74.69 121 GLY A O 1
ATOM 955 N N . GLU A 1 122 ? 1.024 -5.516 -15.934 1.00 75.88 122 GLU A N 1
ATOM 956 C CA . GLU A 1 122 ? 1.694 -4.847 -14.812 1.00 75.88 122 GLU A CA 1
ATOM 957 C C . GLU A 1 122 ? 3.048 -4.266 -15.209 1.00 75.88 122 GLU A C 1
ATOM 959 O O . GLU A 1 122 ? 3.564 -3.380 -14.524 1.00 75.88 122 GLU A O 1
ATOM 964 N N . CYS A 1 123 ? 3.609 -4.752 -16.317 1.00 77.88 123 CYS A N 1
ATOM 965 C CA . CYS A 1 123 ? 4.877 -4.296 -16.840 1.00 77.88 123 CYS A CA 1
ATOM 966 C C . CYS A 1 123 ? 4.665 -3.080 -17.728 1.00 77.88 123 CYS A C 1
ATOM 968 O O . CYS A 1 123 ? 4.097 -3.150 -18.817 1.00 77.88 123 CYS A O 1
ATOM 970 N N . LEU A 1 124 ? 5.168 -1.945 -17.266 1.00 75.81 124 LEU A N 1
ATOM 971 C CA . LEU A 1 124 ? 5.058 -0.683 -17.971 1.00 75.81 124 LEU A CA 1
ATOM 972 C C . LEU A 1 124 ? 6.438 -0.262 -18.476 1.00 75.81 124 LEU A C 1
ATOM 974 O O . LEU A 1 124 ? 7.438 -0.313 -17.754 1.00 75.81 124 LEU A O 1
ATOM 978 N N . CYS A 1 125 ? 6.487 0.189 -19.730 1.00 71.56 125 CYS A N 1
ATOM 979 C CA . CYS A 1 125 ? 7.670 0.845 -20.275 1.00 71.56 125 CYS A CA 1
ATOM 980 C C . CYS A 1 125 ? 7.895 2.158 -19.527 1.00 71.56 125 CYS A C 1
ATOM 982 O O . CYS A 1 125 ? 7.136 3.123 -19.682 1.00 71.56 125 CYS A O 1
ATOM 984 N N . ALA A 1 126 ? 8.971 2.224 -18.753 1.00 61.34 126 ALA A N 1
ATOM 985 C CA . ALA A 1 126 ? 9.412 3.458 -18.137 1.00 61.34 126 ALA A CA 1
ATOM 986 C C . ALA A 1 126 ? 10.258 4.249 -19.148 1.00 61.34 126 ALA A C 1
ATOM 988 O O . ALA A 1 126 ? 11.474 4.304 -19.046 1.00 61.34 126 ALA A O 1
ATOM 989 N N . SER A 1 127 ? 9.583 4.822 -20.150 1.00 58.34 127 SER A N 1
ATOM 990 C CA . SER A 1 127 ? 10.161 5.599 -21.259 1.00 58.34 127 SER A CA 1
ATOM 991 C C . SER A 1 127 ? 11.245 4.874 -22.079 1.00 58.34 127 SER A C 1
ATOM 993 O O . SER A 1 127 ? 11.682 3.760 -21.794 1.00 58.34 127 SER A O 1
ATOM 995 N N . CYS A 1 128 ? 11.662 5.504 -23.172 1.00 52.22 128 CYS A N 1
ATOM 996 C CA . CYS A 1 128 ? 12.413 4.866 -24.252 1.00 52.22 128 CYS A CA 1
ATOM 997 C C . CYS A 1 128 ? 13.907 4.640 -23.953 1.00 52.22 128 CYS A C 1
ATOM 999 O O . CYS A 1 128 ? 14.682 4.285 -24.838 1.00 52.22 128 CYS A O 1
ATOM 1001 N N . CYS A 1 129 ? 14.284 4.829 -22.686 1.00 51.41 129 CYS A N 1
ATOM 1002 C CA . CYS A 1 129 ? 15.626 4.673 -22.139 1.00 51.41 129 CYS A CA 1
ATOM 1003 C C . CYS A 1 129 ? 15.644 3.877 -20.809 1.00 51.41 129 CYS A C 1
ATOM 1005 O O . CYS A 1 129 ? 16.727 3.642 -20.278 1.00 51.41 129 CYS A O 1
ATOM 1007 N N . GLY A 1 130 ? 14.487 3.499 -20.233 1.00 58.16 130 GLY A N 1
ATOM 1008 C CA . GLY A 1 130 ? 14.386 3.089 -18.818 1.00 58.16 130 GLY A CA 1
ATOM 1009 C C . GLY A 1 130 ? 13.981 1.637 -18.540 1.00 58.16 130 GLY A C 1
ATOM 1010 O O . GLY A 1 130 ? 13.840 1.262 -17.376 1.00 58.16 130 GLY A O 1
ATOM 1011 N N . GLY A 1 131 ? 13.845 0.801 -19.573 1.00 70.25 131 GLY A N 1
ATOM 1012 C CA . GLY A 1 131 ? 13.475 -0.610 -19.423 1.00 70.25 131 GLY A CA 1
ATOM 1013 C C . GLY A 1 131 ? 12.027 -0.823 -18.959 1.00 70.25 131 GLY A C 1
ATOM 1014 O O . GLY A 1 131 ? 11.215 0.104 -18.920 1.00 70.25 131 GLY A O 1
ATOM 1015 N N . CYS A 1 132 ? 11.693 -2.074 -18.643 1.00 75.12 132 CYS A N 1
ATOM 1016 C CA . CYS A 1 132 ? 10.385 -2.446 -18.111 1.00 75.12 132 CYS A CA 1
ATOM 1017 C C . CYS A 1 132 ? 10.444 -2.487 -16.585 1.00 75.12 132 CYS A C 1
ATOM 1019 O O . CYS A 1 132 ? 11.355 -3.087 -16.011 1.00 75.12 132 CYS A O 1
ATOM 1021 N N . ALA A 1 133 ? 9.468 -1.864 -15.939 1.00 79.38 133 ALA A N 1
ATOM 1022 C CA . ALA A 1 133 ? 9.302 -1.903 -14.496 1.00 79.38 133 ALA A CA 1
ATOM 1023 C C . ALA A 1 133 ? 7.843 -2.183 -14.155 1.00 79.38 133 ALA A C 1
ATOM 1025 O O . ALA A 1 133 ? 6.951 -1.979 -14.984 1.00 79.38 133 ALA A O 1
ATOM 1026 N N . ASP A 1 134 ? 7.612 -2.644 -12.935 1.00 81.31 134 ASP A N 1
ATOM 1027 C CA . ASP A 1 134 ? 6.258 -2.775 -12.426 1.00 81.31 134 ASP A CA 1
ATOM 1028 C C . ASP A 1 134 ? 5.625 -1.404 -12.142 1.00 81.31 134 ASP A C 1
ATOM 1030 O O . ASP A 1 134 ? 6.285 -0.357 -12.093 1.00 81.31 134 ASP A O 1
ATOM 1034 N N . PHE A 1 135 ? 4.312 -1.413 -11.935 1.00 78.62 135 PHE A N 1
ATOM 1035 C CA . PHE A 1 135 ? 3.529 -0.209 -11.686 1.00 78.62 135 PHE A CA 1
ATOM 1036 C C . PHE A 1 135 ? 3.977 0.596 -10.455 1.00 78.62 135 PHE A C 1
ATOM 1038 O O . PHE A 1 135 ? 3.777 1.811 -10.463 1.00 78.62 135 PHE A O 1
ATOM 1045 N N . ILE A 1 136 ? 4.584 -0.022 -9.429 1.00 85.06 136 ILE A N 1
ATOM 1046 C CA . ILE A 1 136 ? 5.088 0.678 -8.241 1.00 85.06 136 ILE A CA 1
ATOM 1047 C C . ILE A 1 136 ? 6.259 1.568 -8.635 1.00 85.06 136 ILE A C 1
ATOM 1049 O O . ILE A 1 136 ? 6.258 2.731 -8.274 1.00 85.06 136 ILE A O 1
ATOM 1053 N N . TYR A 1 137 ? 7.229 1.097 -9.414 1.00 83.62 137 TYR A N 1
ATOM 1054 C CA . TYR A 1 137 ? 8.472 1.852 -9.641 1.00 83.62 137 TYR A CA 1
ATOM 1055 C C . TYR A 1 137 ? 8.424 2.855 -10.800 1.00 83.62 137 TYR A C 1
ATOM 1057 O O . TYR A 1 137 ? 9.302 3.718 -10.910 1.00 83.62 137 TYR A O 1
ATOM 1065 N N . VAL A 1 138 ? 7.400 2.793 -11.651 1.00 75.50 138 VAL A N 1
ATOM 1066 C CA . VAL A 1 138 ? 7.268 3.652 -12.841 1.00 75.50 138 VAL A CA 1
ATOM 1067 C C . VAL A 1 138 ? 7.413 5.153 -12.544 1.00 75.50 138 VAL A C 1
ATOM 1069 O O . VAL A 1 138 ? 8.164 5.811 -13.273 1.00 75.50 138 VAL A O 1
ATOM 1072 N N . PRO A 1 139 ? 6.781 5.743 -11.505 1.00 76.38 139 PRO A N 1
ATOM 1073 C CA . PRO A 1 139 ? 6.944 7.171 -11.224 1.00 76.38 139 PRO A CA 1
ATOM 1074 C C . PRO A 1 139 ? 8.375 7.572 -10.852 1.00 76.38 139 PRO A C 1
ATOM 1076 O O . PRO A 1 139 ? 8.802 8.669 -11.205 1.00 76.38 139 PRO A O 1
ATOM 1079 N N . LEU A 1 140 ? 9.131 6.691 -10.183 1.00 76.94 140 LEU A N 1
ATOM 1080 C CA . LEU A 1 140 ? 10.522 6.972 -9.803 1.00 76.94 140 LEU A CA 1
ATOM 1081 C C . LEU A 1 140 ? 11.418 7.057 -11.038 1.00 76.94 140 LEU A C 1
ATOM 1083 O O . LEU A 1 140 ? 12.285 7.925 -11.119 1.00 76.94 140 LEU A O 1
ATOM 1087 N N . ILE A 1 141 ? 11.185 6.183 -12.018 1.00 70.56 141 ILE A N 1
ATOM 1088 C CA . ILE A 1 141 ? 11.961 6.157 -13.259 1.00 70.56 141 ILE A CA 1
ATOM 1089 C C . ILE A 1 141 ? 11.587 7.348 -14.152 1.00 70.56 141 ILE A C 1
ATOM 1091 O O . ILE A 1 141 ? 12.475 7.996 -14.704 1.00 70.56 141 ILE A O 1
ATOM 1095 N N . LYS A 1 142 ? 10.294 7.699 -14.245 1.00 66.25 142 LYS A N 1
ATOM 1096 C CA . LYS A 1 142 ? 9.841 8.886 -14.994 1.00 66.25 142 LYS A CA 1
ATOM 1097 C C . LYS A 1 142 ? 10.508 10.166 -14.489 1.00 66.25 142 LYS A C 1
ATOM 1099 O O . LYS A 1 142 ? 11.106 10.875 -15.296 1.00 66.25 142 LYS A O 1
ATOM 1104 N N . ALA A 1 143 ? 10.496 10.394 -13.174 1.00 61.94 143 ALA A N 1
ATOM 1105 C CA . ALA A 1 143 ? 11.124 11.561 -12.552 1.00 61.94 143 ALA A CA 1
ATOM 1106 C C . ALA A 1 143 ? 12.638 11.652 -12.826 1.00 61.94 143 ALA A C 1
ATOM 1108 O O . ALA A 1 143 ? 13.181 12.744 -12.973 1.00 61.94 143 ALA A O 1
ATOM 1109 N N . GLN A 1 144 ? 13.333 10.514 -12.935 1.00 59.66 144 GLN A N 1
ATOM 1110 C CA . GLN A 1 144 ? 14.746 10.490 -13.330 1.00 59.66 144 GLN A CA 1
ATOM 1111 C C . GLN A 1 144 ? 14.935 10.789 -14.824 1.00 59.66 144 GLN A C 1
ATOM 1113 O O . GLN A 1 144 ? 15.876 11.489 -15.194 1.00 59.66 144 GLN A O 1
ATOM 1118 N N . SER A 1 145 ? 14.046 10.277 -15.681 1.00 55.62 145 SER A N 1
ATOM 1119 C CA . SER A 1 145 ? 14.149 10.427 -17.137 1.00 55.62 145 SER A CA 1
ATOM 1120 C C . SER A 1 145 ? 13.807 11.825 -17.653 1.00 55.62 145 SER A C 1
ATOM 1122 O O . SER A 1 145 ? 14.341 12.215 -18.680 1.00 55.62 145 SER A O 1
ATOM 1124 N N . GLU A 1 146 ? 13.001 12.618 -16.939 1.00 53.56 146 GLU A N 1
ATOM 1125 C CA . GLU A 1 146 ? 12.745 14.026 -17.301 1.00 53.56 146 GLU A CA 1
ATOM 1126 C C . GLU A 1 146 ? 14.011 14.900 -17.226 1.00 53.56 146 GLU A C 1
ATOM 1128 O O . GLU A 1 146 ? 14.087 15.939 -17.878 1.00 53.56 146 GLU A O 1
ATOM 1133 N N . ASN A 1 147 ? 15.042 14.444 -16.505 1.00 51.72 147 ASN A N 1
ATOM 1134 C CA . ASN A 1 147 ? 16.365 15.072 -16.471 1.00 51.72 147 ASN A CA 1
ATOM 1135 C C . ASN A 1 147 ? 17.334 14.539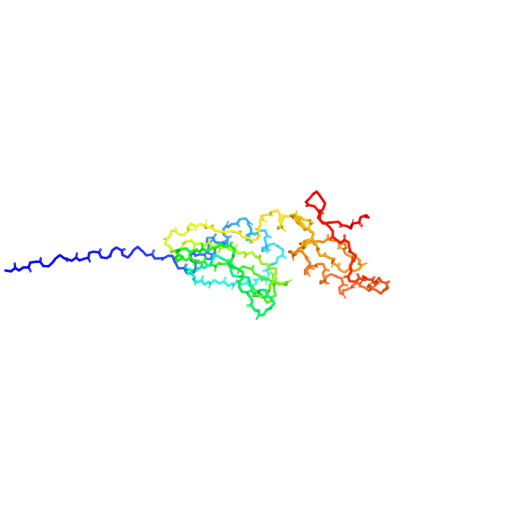 -17.542 1.00 51.72 147 ASN A C 1
ATOM 1137 O O . ASN A 1 147 ? 18.435 15.072 -17.688 1.00 51.72 147 ASN A O 1
ATOM 1141 N N . ILE A 1 148 ? 16.964 13.492 -18.286 1.00 54.41 148 ILE A N 1
ATOM 1142 C CA . ILE A 1 148 ? 17.799 12.884 -19.325 1.00 54.41 148 ILE A CA 1
ATOM 1143 C C . ILE A 1 148 ? 17.161 13.199 -20.678 1.00 54.41 148 ILE A C 1
ATOM 1145 O O . ILE A 1 148 ? 16.020 12.840 -20.945 1.00 54.41 148 ILE A O 1
ATOM 1149 N N . LEU A 1 149 ? 17.907 13.872 -21.556 1.00 48.53 149 LEU A N 1
ATOM 1150 C CA . LEU A 1 149 ? 17.510 14.182 -22.933 1.00 48.53 149 LEU A CA 1
ATOM 1151 C C . LEU A 1 149 ? 17.343 12.886 -23.758 1.00 48.53 149 LEU A C 1
ATOM 1153 O O . LEU A 1 149 ? 18.182 12.564 -24.593 1.00 48.53 149 LEU A O 1
ATOM 1157 N N . CYS A 1 150 ? 16.255 12.140 -23.557 1.00 50.06 150 CYS A N 1
ATOM 1158 C CA . CYS A 1 150 ? 15.848 11.014 -24.403 1.00 50.06 150 CYS A CA 1
ATOM 1159 C C . CYS A 1 150 ? 15.207 11.541 -25.697 1.00 50.06 150 CYS A C 1
ATOM 1161 O O . CYS A 1 150 ? 14.043 11.296 -26.001 1.00 50.06 150 CYS A O 1
ATOM 1163 N N . TYR A 1 151 ? 15.978 12.315 -26.459 1.00 41.78 151 TYR A N 1
ATOM 1164 C CA . TYR A 1 151 ? 15.650 12.675 -27.829 1.00 41.78 151 TYR A CA 1
ATOM 1165 C C . TYR A 1 151 ? 15.951 11.453 -28.706 1.00 41.78 151 TYR A C 1
ATOM 1167 O O . TYR A 1 151 ? 17.097 11.023 -28.763 1.00 41.78 151 TYR A O 1
ATOM 1175 N N . ALA A 1 152 ? 14.936 10.929 -29.398 1.00 47.03 152 ALA A N 1
ATOM 1176 C CA . ALA A 1 152 ? 15.030 9.989 -30.532 1.00 47.03 152 ALA A CA 1
ATOM 1177 C C . ALA A 1 152 ? 14.693 8.502 -30.328 1.00 47.03 152 ALA A C 1
ATOM 1179 O O . ALA A 1 152 ? 14.815 7.755 -31.295 1.00 47.03 152 ALA A O 1
ATOM 1180 N N . CYS A 1 153 ? 14.170 8.055 -29.187 1.00 47.25 153 CYS A N 1
ATOM 1181 C CA . CYS A 1 153 ? 13.525 6.739 -29.166 1.00 47.25 153 CYS A CA 1
ATOM 1182 C C . CYS A 1 153 ? 12.005 6.927 -29.215 1.00 47.25 153 CYS A C 1
ATOM 1184 O O . CYS A 1 153 ? 11.382 7.335 -28.240 1.00 47.25 153 CYS A O 1
ATOM 1186 N N . SER A 1 154 ? 11.400 6.676 -30.377 1.00 45.94 154 SER A N 1
ATOM 1187 C CA . SER A 1 154 ? 9.956 6.508 -30.485 1.00 45.94 154 SER A CA 1
ATOM 1188 C C . SER A 1 154 ? 9.614 5.155 -29.876 1.00 45.94 154 SER A C 1
ATOM 1190 O O . SER A 1 154 ? 9.714 4.136 -30.555 1.00 45.94 154 SER A O 1
ATOM 1192 N N . CYS A 1 155 ? 9.223 5.123 -28.606 1.00 47.97 155 CYS A N 1
ATOM 1193 C CA . CYS A 1 155 ? 8.420 4.008 -28.135 1.00 47.97 155 CYS A CA 1
ATOM 1194 C C . CYS A 1 155 ? 7.119 4.089 -28.931 1.00 47.97 155 CYS A C 1
ATOM 1196 O O . CYS A 1 155 ? 6.238 4.893 -28.609 1.00 47.97 155 CYS A O 1
ATOM 1198 N N . ALA A 1 156 ? 7.018 3.328 -30.020 1.00 46.81 156 ALA A N 1
ATOM 1199 C CA . ALA A 1 156 ? 5.714 3.070 -30.590 1.00 46.81 156 ALA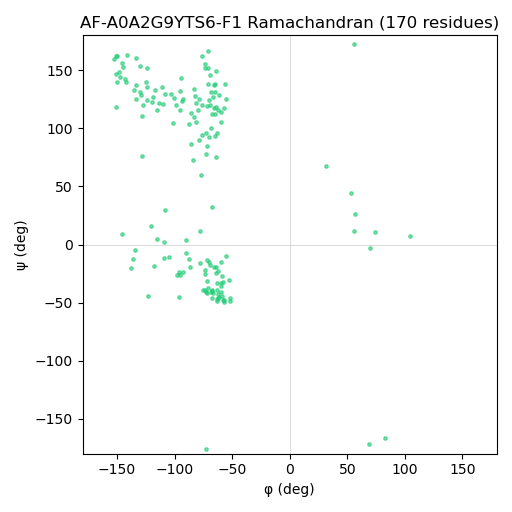 A CA 1
ATOM 1200 C C . ALA A 1 156 ? 4.897 2.452 -29.453 1.00 46.81 156 ALA A C 1
ATOM 1202 O O . ALA A 1 156 ? 5.412 1.672 -28.653 1.00 46.81 156 ALA A O 1
ATOM 1203 N N . THR A 1 157 ? 3.644 2.862 -29.315 1.00 45.53 157 THR A N 1
ATOM 1204 C CA . THR A 1 157 ? 2.757 2.557 -28.181 1.00 45.53 157 THR A CA 1
ATOM 1205 C C . THR A 1 157 ? 2.360 1.070 -28.075 1.00 45.53 157 THR A C 1
ATOM 1207 O O . THR A 1 157 ? 1.257 0.758 -27.635 1.00 45.53 157 THR A O 1
ATOM 1210 N N . GLY A 1 158 ? 3.238 0.150 -28.482 1.00 49.28 158 GLY A N 1
ATOM 1211 C CA . GLY A 1 158 ? 3.070 -1.298 -28.470 1.00 49.28 158 GLY A CA 1
ATOM 1212 C C . GLY A 1 158 ? 4.340 -2.120 -28.189 1.00 49.28 158 GLY A C 1
ATOM 1213 O O . GLY A 1 158 ? 4.267 -3.337 -28.318 1.00 49.28 158 GLY A O 1
ATOM 1214 N N . ASP A 1 159 ? 5.474 -1.529 -27.788 1.00 55.28 159 ASP A N 1
ATOM 1215 C CA . ASP A 1 159 ? 6.712 -2.294 -27.552 1.00 55.28 159 ASP A CA 1
ATOM 1216 C C . ASP A 1 159 ? 6.727 -3.032 -26.191 1.00 55.28 159 ASP A C 1
ATOM 1218 O O . ASP A 1 159 ? 7.169 -2.533 -25.160 1.00 55.28 159 ASP A O 1
ATOM 1222 N N . ASN A 1 160 ? 6.224 -4.268 -26.234 1.00 68.38 160 ASN A N 1
ATOM 1223 C CA . ASN A 1 160 ? 6.797 -5.503 -25.683 1.00 68.38 160 ASN A CA 1
ATOM 1224 C C . ASN A 1 160 ? 7.174 -5.635 -24.196 1.00 68.38 160 ASN A C 1
ATOM 1226 O O . ASN A 1 160 ? 7.795 -6.644 -23.874 1.00 68.38 160 ASN A O 1
ATOM 1230 N N . CYS A 1 161 ? 6.819 -4.757 -23.258 1.00 77.06 161 CYS A N 1
ATOM 1231 C CA . CYS A 1 161 ? 7.001 -5.138 -21.850 1.00 77.06 161 CYS A CA 1
ATOM 1232 C C . CYS A 1 161 ? 6.132 -6.356 -21.509 1.00 77.06 161 CYS A C 1
ATOM 1234 O O . CYS A 1 161 ? 4.907 -6.300 -21.571 1.00 77.06 161 CYS A O 1
ATOM 1236 N N . LYS A 1 162 ? 6.792 -7.466 -21.179 1.00 84.75 162 LYS A N 1
ATOM 1237 C CA . LYS A 1 162 ? 6.156 -8.725 -20.799 1.00 84.75 162 LYS A CA 1
ATOM 1238 C C . LYS A 1 162 ? 6.647 -9.161 -19.441 1.00 84.75 162 LYS A C 1
ATOM 1240 O O . LYS A 1 162 ? 7.783 -8.882 -19.049 1.00 84.75 162 LYS A O 1
ATOM 1245 N N . CYS A 1 163 ? 5.790 -9.897 -18.763 1.00 86.19 163 CYS A N 1
ATOM 1246 C CA . CYS A 1 163 ? 6.138 -10.593 -17.558 1.00 86.19 163 CYS A CA 1
ATOM 1247 C C . CYS A 1 163 ? 6.691 -11.972 -17.905 1.00 86.19 163 CYS A C 1
ATOM 1249 O O . CYS A 1 163 ? 5.949 -12.896 -18.237 1.00 86.19 163 CYS A O 1
ATOM 1251 N N . VAL A 1 164 ? 8.010 -12.129 -17.823 1.00 88.94 164 VAL A N 1
ATOM 1252 C CA . VAL A 1 164 ? 8.677 -13.410 -18.065 1.00 88.94 164 VAL A CA 1
ATOM 1253 C C . VAL A 1 164 ? 9.414 -13.810 -16.798 1.00 88.94 164 VAL A C 1
ATOM 1255 O O . VAL A 1 164 ? 10.252 -13.065 -16.304 1.00 88.94 164 VAL A O 1
ATOM 1258 N N . ASN A 1 165 ? 9.102 -14.992 -16.258 1.00 91.56 165 ASN A N 1
ATOM 1259 C CA . ASN A 1 165 ? 9.667 -15.485 -14.995 1.00 91.56 165 ASN A CA 1
ATOM 1260 C C . ASN A 1 165 ? 9.503 -14.488 -13.833 1.00 91.56 165 ASN A C 1
ATOM 1262 O O . ASN A 1 165 ? 10.450 -14.232 -13.092 1.00 91.56 165 ASN A O 1
ATOM 1266 N N . ASN A 1 166 ? 8.308 -13.899 -13.712 1.00 91.69 166 ASN A N 1
ATOM 1267 C CA . ASN A 1 166 ? 7.989 -12.876 -12.713 1.00 91.69 166 ASN A CA 1
ATOM 1268 C C . ASN A 1 166 ? 8.903 -11.644 -12.766 1.00 91.69 166 ASN A C 1
ATOM 1270 O O . ASN A 1 166 ? 9.094 -10.973 -11.754 1.00 91.69 166 ASN A O 1
ATOM 1274 N N . ALA A 1 167 ? 9.480 -11.359 -13.932 1.00 89.38 167 ALA A N 1
ATOM 1275 C CA . ALA A 1 167 ? 10.273 -10.174 -14.180 1.00 89.38 167 ALA A CA 1
ATOM 1276 C C . ALA A 1 167 ? 9.778 -9.459 -15.443 1.00 89.38 167 ALA A C 1
ATOM 1278 O O . ALA A 1 167 ? 9.662 -10.052 -16.517 1.00 89.38 167 ALA A O 1
ATOM 1279 N N . CYS A 1 168 ? 9.526 -8.164 -15.318 1.00 84.19 168 CYS A N 1
ATOM 1280 C CA . CYS A 1 168 ? 9.265 -7.262 -16.411 1.00 84.19 168 CYS A CA 1
ATOM 1281 C C . CYS A 1 168 ? 10.522 -7.137 -17.261 1.00 84.19 168 CYS A C 1
ATOM 1283 O O . CYS A 1 168 ? 11.566 -6.668 -16.802 1.00 84.19 168 CYS A O 1
ATOM 1285 N N . GLY A 1 169 ? 10.406 -7.552 -18.516 1.00 82.19 169 GLY A N 1
ATOM 1286 C CA . GLY A 1 169 ? 11.470 -7.487 -19.505 1.00 82.19 169 GLY A CA 1
ATOM 1287 C C . GLY A 1 169 ? 10.930 -7.107 -20.876 1.00 82.19 169 GLY A C 1
ATOM 1288 O O . GLY A 1 169 ? 9.729 -7.195 -21.133 1.00 82.19 169 GLY A O 1
ATOM 1289 N N . GLY A 1 170 ? 11.829 -6.677 -21.762 1.00 72.06 170 GLY A N 1
ATOM 1290 C CA . GLY A 1 170 ? 11.491 -6.513 -23.170 1.00 72.06 170 GLY A CA 1
ATOM 1291 C C . GLY A 1 170 ? 11.200 -7.880 -23.787 1.00 72.06 170 GLY A C 1
ATOM 1292 O O . GLY A 1 170 ? 11.995 -8.808 -23.658 1.00 72.06 170 GLY A O 1
ATOM 1293 N N . GLY A 1 171 ? 10.045 -8.013 -24.422 1.00 59.44 171 GLY A N 1
ATOM 1294 C CA . GLY A 1 171 ? 9.672 -9.175 -25.207 1.00 59.44 171 GLY A CA 1
ATOM 1295 C C . GLY A 1 171 ? 10.610 -9.287 -26.401 1.00 59.44 171 GLY A C 1
ATOM 1296 O O . GLY A 1 171 ? 10.672 -8.363 -27.215 1.00 59.44 171 GLY A O 1
ATOM 1297 N N . LEU A 1 172 ? 11.348 -10.399 -26.437 1.00 48.53 172 LEU A N 1
ATOM 1298 C CA . LEU A 1 172 ? 12.114 -10.859 -27.596 1.00 48.53 172 LEU A CA 1
ATOM 1299 C C . LEU A 1 172 ? 11.222 -10.977 -28.836 1.00 48.53 172 LEU A C 1
ATOM 1301 O O . LEU A 1 172 ? 10.049 -11.401 -28.677 1.00 48.53 172 LEU A O 1
#

Solvent-accessible surface area (backbone atoms only — not comparable to full-atom values): 9875 Å² total; per-residue (Å²): 136,85,83,76,81,78,80,79,77,80,74,73,70,60,61,51,72,71,53,51,48,53,56,51,60,71,36,65,62,46,49,51,44,40,70,78,39,76,84,44,48,80,50,73,51,78,41,52,56,46,52,39,82,37,36,46,87,92,78,41,72,48,57,78,41,80,32,94,48,58,24,34,33,40,34,41,20,41,71,63,66,65,45,61,90,66,32,33,53,42,39,34,18,24,35,28,64,79,68,49,76,77,44,75,33,65,62,61,58,53,67,75,33,57,28,31,33,91,41,39,90,43,21,39,69,30,61,73,85,59,53,29,19,15,66,63,44,36,66,64,49,46,66,56,44,78,77,46,90,76,78,83,57,79,68,59,99,72,77,41,30,28,41,54,94,47,27,22,32,75,55,130

pLDDT: mean 73.92, std 18.86, range [35.16, 98.12]

Nearest PDB structures (foldseek):
  6v6f-assembly1_A-2  TM=5.224E-01  e=2.786E+00  Homo sapiens
  3syx-assembly1_A  TM=4.488E-01  e=4.244E+00  Homo sapiens

Radius of gyration: 20.68 Å; Cα contacts (8 Å, |Δi|>4): 321; chains: 1; bounding box: 61×31×70 Å

Secondary structure (DSSP, 8-state):
-----------PPPPPHHHHHHHHHHSHHHHHHHHH-TT-EEEEEEESSBS-EEEETTTEEEESSB-SS-EEEEEEEESSTT-TTT-EEEEEEEETTT--EEEEES-HHHHH-TTB-SSGGGEEE-TTTS-EEETTTHHHHHHHHTTS---S----TT--EEEETTEEEE--

Organism: NCBI:txid1974722

Mean predicted aligned error: 10.81 Å

Foldseek 3Di:
DDDDDPPPPPPQDWDDQVLLVVLVCVDPLNVLLCVVVVPWDKDKDKDQFAQDFADEPPPDTDGPDTHNAIWMKIKTWDDPCRHRQQTLIWIWTAGRRPRDTPDTPDPVCLSVDQFFDDWQVQWDPLDQPQFTGGNNCSVVSVVVCVPPPPPDRPPPVDFAQTQDPRGTGGHD

Sequence (172 aa):
MCISPKKVQNTQAQITESKAIAIAKATEEVKEFLKLYPDADLTAFQTGWCDMMWQVRGVYVKCGQEIDKLTWVVSYHKGEGWQPTNAVAVKLGIDAKTGEISAKYPKPEYIKNKTYCENDGECLCASCCGGCADFIYVPLIKAQSENILCYACSCATGDNCKCVNNACGGGL